Protein AF-A0A9D0BWB9-F1 (afdb_monomer_lite)

Radius of gyration: 21.69 Å; chains: 1; bounding box: 53×18×72 Å

Structure (mmCIF, N/CA/C/O backbone):
data_AF-A0A9D0BWB9-F1
#
_entry.id   AF-A0A9D0BWB9-F1
#
loop_
_atom_site.group_PDB
_atom_site.id
_atom_site.type_symbol
_atom_site.label_atom_id
_atom_site.label_alt_id
_atom_site.label_comp_id
_atom_site.label_asym_id
_atom_site.label_entity_id
_atom_site.label_seq_id
_atom_site.pdbx_PDB_ins_code
_atom_site.Cartn_x
_atom_site.Cartn_y
_atom_site.Cartn_z
_atom_site.occupancy
_atom_site.B_iso_or_equiv
_atom_site.auth_seq_id
_atom_site.auth_comp_id
_atom_site.auth_asym_id
_atom_site.auth_atom_id
_atom_site.pdbx_PDB_model_num
ATOM 1 N N . MET A 1 1 ? -25.766 -0.123 18.129 1.00 58.53 1 MET A N 1
ATOM 2 C CA . MET A 1 1 ? -25.452 1.082 17.321 1.00 58.53 1 MET A CA 1
ATOM 3 C C . MET A 1 1 ? -23.951 1.345 17.201 1.00 58.53 1 MET A C 1
ATOM 5 O O . MET A 1 1 ? -23.541 1.722 16.116 1.00 58.53 1 MET A O 1
ATOM 9 N N . VAL A 1 2 ? -23.143 1.115 18.247 1.00 57.66 2 VAL A N 1
ATOM 10 C CA . VAL A 1 2 ? -21.688 1.398 18.265 1.00 57.66 2 VAL A CA 1
ATOM 11 C C . VAL A 1 2 ? -20.895 0.615 17.202 1.00 57.66 2 VAL A C 1
ATOM 13 O O . VAL A 1 2 ? -20.260 1.244 16.363 1.00 57.66 2 VAL A O 1
ATOM 16 N N . LEU A 1 3 ? -21.067 -0.713 17.117 1.00 61.03 3 LEU A N 1
ATOM 17 C CA . LEU A 1 3 ? -20.441 -1.570 16.086 1.00 61.03 3 LEU A CA 1
ATOM 18 C C . LEU A 1 3 ? -20.653 -1.069 14.646 1.00 61.03 3 LEU A C 1
ATOM 20 O O . LEU A 1 3 ? -19.726 -1.037 13.845 1.00 61.03 3 LEU A O 1
ATOM 24 N N . LYS A 1 4 ? -21.860 -0.580 14.336 1.00 68.88 4 LYS A N 1
ATOM 25 C CA . LYS A 1 4 ? -22.200 -0.074 12.997 1.00 68.88 4 LYS A CA 1
ATOM 26 C C . LYS A 1 4 ? -21.375 1.167 12.624 1.00 68.88 4 LYS A C 1
ATOM 28 O O . LYS A 1 4 ? -20.999 1.338 11.472 1.00 68.88 4 LYS A O 1
ATOM 33 N N . ARG A 1 5 ? -21.059 2.012 13.612 1.00 74.44 5 ARG A N 1
ATOM 34 C CA . ARG A 1 5 ? -20.261 3.235 13.437 1.00 74.44 5 ARG A CA 1
ATOM 35 C C . ARG A 1 5 ? -18.763 2.925 13.328 1.00 74.44 5 ARG A C 1
ATOM 37 O O . ARG A 1 5 ? -18.057 3.583 12.567 1.00 74.44 5 ARG A O 1
ATOM 44 N N . SER A 1 6 ? -18.291 1.917 14.060 1.00 73.25 6 SER A N 1
ATOM 45 C CA . SER A 1 6 ? -16.937 1.361 13.945 1.00 73.25 6 SER A CA 1
ATOM 46 C C . SER A 1 6 ? -16.670 0.807 12.539 1.00 73.25 6 SER A C 1
ATOM 48 O O . SER A 1 6 ? -15.654 1.142 11.922 1.00 73.25 6 SER A O 1
ATOM 50 N N . ASP A 1 7 ? -17.616 0.034 12.001 1.00 78.44 7 ASP A N 1
ATOM 51 C CA . ASP A 1 7 ? -17.540 -0.545 10.656 1.00 78.44 7 ASP A CA 1
ATOM 52 C C . ASP A 1 7 ? -17.508 0.532 9.564 1.00 78.44 7 ASP A C 1
ATOM 54 O O . ASP A 1 7 ? -16.676 0.468 8.658 1.00 78.44 7 ASP A O 1
ATOM 58 N N . GLU A 1 8 ? -18.336 1.576 9.685 1.00 82.62 8 GLU A N 1
ATOM 59 C CA . GLU A 1 8 ? -18.349 2.720 8.761 1.00 82.62 8 GLU A CA 1
ATOM 60 C C . GLU A 1 8 ? -16.991 3.443 8.700 1.00 82.62 8 GLU A C 1
ATOM 62 O O . GLU A 1 8 ? -16.530 3.828 7.621 1.00 82.62 8 GLU A O 1
ATOM 67 N N . ILE A 1 9 ? -16.303 3.606 9.838 1.00 80.81 9 ILE A N 1
ATOM 68 C CA . ILE A 1 9 ? -14.972 4.238 9.888 1.00 80.81 9 ILE A CA 1
ATOM 69 C C . ILE A 1 9 ? -13.944 3.396 9.129 1.00 80.81 9 ILE A C 1
ATOM 71 O O . ILE A 1 9 ? -13.131 3.937 8.370 1.00 80.81 9 ILE A O 1
ATOM 75 N N . ILE A 1 10 ? -13.973 2.077 9.315 1.00 80.19 10 ILE A N 1
ATOM 76 C CA . ILE A 1 10 ? -13.057 1.152 8.642 1.00 80.19 10 ILE A CA 1
ATOM 77 C C . ILE A 1 10 ? -13.374 1.073 7.154 1.00 80.19 10 ILE A C 1
ATOM 79 O O . ILE A 1 10 ? -12.458 1.112 6.333 1.00 80.19 10 ILE A O 1
ATOM 83 N N . GLU A 1 11 ? -14.648 1.021 6.779 1.00 81.56 11 GLU A N 1
ATOM 84 C CA . GLU A 1 11 ? -15.064 0.999 5.383 1.00 81.56 11 GLU A CA 1
ATOM 85 C C . GLU A 1 11 ? -14.627 2.273 4.656 1.00 81.56 11 GLU A C 1
ATOM 87 O O . GLU A 1 11 ? -14.009 2.198 3.589 1.00 81.56 11 GLU A O 1
ATOM 92 N N . GLN A 1 12 ? -14.843 3.442 5.261 1.00 83.69 12 GLN A N 1
ATOM 93 C CA . GLN A 1 12 ? -14.400 4.715 4.701 1.00 83.69 12 GLN A CA 1
ATOM 94 C C . GLN A 1 12 ? -12.870 4.784 4.599 1.00 83.69 12 GLN A C 1
ATOM 96 O O . GLN A 1 12 ? -12.324 5.262 3.600 1.00 83.69 12 GLN A O 1
ATOM 101 N N . PHE A 1 13 ? -12.152 4.271 5.600 1.00 80.38 13 PHE A N 1
ATOM 102 C CA . PHE A 1 13 ? -10.698 4.149 5.565 1.00 80.38 13 PHE A CA 1
ATOM 103 C C . PHE A 1 13 ? -10.233 3.262 4.401 1.00 80.38 13 PHE A C 1
ATOM 105 O O . PHE A 1 13 ? -9.405 3.694 3.599 1.00 80.38 13 PHE A O 1
ATOM 112 N N . LEU A 1 14 ? -10.808 2.070 4.241 1.00 78.75 14 LEU A N 1
ATOM 113 C CA . LEU A 1 14 ? -10.489 1.141 3.155 1.00 78.75 14 LEU A CA 1
ATOM 114 C C . LEU A 1 14 ? -10.829 1.720 1.777 1.00 78.75 14 LEU A C 1
ATOM 116 O O . LEU A 1 14 ? -10.045 1.558 0.840 1.00 78.75 14 LEU A O 1
ATOM 120 N N . LYS A 1 15 ? -11.954 2.430 1.647 1.00 81.38 15 LYS A N 1
ATOM 121 C CA . LYS A 1 15 ? -12.359 3.107 0.408 1.00 81.38 15 LYS A CA 1
ATOM 122 C C . LYS A 1 15 ? -11.363 4.193 0.011 1.00 81.38 15 LYS A C 1
ATOM 124 O O . LYS A 1 15 ? -10.953 4.245 -1.146 1.00 81.38 15 LYS A O 1
ATOM 129 N N . ASN A 1 16 ? -10.912 5.002 0.968 1.00 80.31 16 ASN A N 1
ATOM 130 C CA . ASN A 1 16 ? -9.896 6.027 0.728 1.00 80.31 16 ASN A CA 1
ATOM 131 C C . ASN A 1 16 ? -8.563 5.417 0.283 1.00 80.31 16 ASN A C 1
ATOM 133 O O . ASN A 1 16 ? -7.933 5.924 -0.642 1.00 80.31 16 ASN A O 1
ATOM 137 N N . ILE A 1 17 ? -8.147 4.312 0.911 1.00 74.50 17 ILE A N 1
ATOM 138 C CA . ILE A 1 17 ? -6.935 3.589 0.507 1.00 74.50 17 ILE A CA 1
ATOM 139 C C . ILE A 1 17 ? -7.090 3.044 -0.911 1.00 74.50 17 ILE A C 1
ATOM 141 O O . ILE A 1 17 ? -6.183 3.189 -1.728 1.00 74.50 17 ILE A O 1
ATOM 145 N N . ARG A 1 18 ? -8.246 2.446 -1.214 1.00 76.00 18 ARG A N 1
ATOM 146 C CA . ARG A 1 18 ? -8.543 1.896 -2.535 1.00 76.00 18 ARG A CA 1
ATOM 147 C C . ARG A 1 18 ? -8.443 2.961 -3.619 1.00 76.00 18 ARG A C 1
ATOM 149 O O . ARG A 1 18 ? -7.732 2.773 -4.600 1.00 76.00 18 ARG A O 1
ATOM 156 N N . LEU A 1 19 ? -9.126 4.083 -3.417 1.00 78.12 19 LEU A N 1
ATOM 157 C CA . LEU A 1 19 ? -9.181 5.170 -4.388 1.00 78.12 19 LEU A CA 1
ATOM 158 C C . LEU A 1 19 ? -7.795 5.783 -4.616 1.00 78.12 19 LEU A C 1
ATOM 160 O O . LEU A 1 19 ? -7.385 5.969 -5.757 1.00 78.12 19 LEU A O 1
ATOM 164 N N . PHE A 1 20 ? -7.033 6.008 -3.543 1.00 75.50 20 PHE A N 1
ATOM 165 C CA . PHE A 1 20 ? -5.652 6.479 -3.640 1.00 75.50 20 PHE A CA 1
ATOM 166 C C . PHE A 1 20 ? -4.783 5.546 -4.498 1.00 75.50 20 PHE A C 1
ATOM 168 O O . PHE A 1 20 ? -4.069 6.002 -5.391 1.00 75.50 20 PHE A O 1
ATOM 175 N N . TRP A 1 21 ? -4.888 4.233 -4.283 1.00 69.31 21 TRP A N 1
ATOM 176 C CA . TRP A 1 21 ? -4.148 3.252 -5.075 1.00 69.31 21 TRP A CA 1
ATOM 177 C C . TRP A 1 21 ? -4.606 3.158 -6.522 1.00 69.31 21 TRP A C 1
ATOM 179 O O . TRP A 1 21 ? -3.764 2.997 -7.399 1.00 69.31 21 TRP A O 1
ATOM 189 N N . GLN A 1 22 ? -5.906 3.272 -6.787 1.00 70.12 22 GLN A N 1
ATOM 190 C CA . GLN A 1 22 ? -6.430 3.314 -8.152 1.00 70.12 22 GLN A CA 1
ATOM 191 C C . GLN A 1 22 ? -5.852 4.502 -8.925 1.00 70.12 22 GLN A C 1
ATOM 193 O O . GLN A 1 22 ? -5.431 4.326 -10.063 1.00 70.12 22 GLN A O 1
ATOM 198 N N . VAL A 1 23 ? -5.749 5.677 -8.295 1.00 76.00 23 VAL A N 1
ATOM 199 C CA . VAL A 1 23 ? -5.135 6.864 -8.911 1.00 76.00 23 VAL A CA 1
ATOM 200 C C . VAL A 1 23 ? -3.656 6.627 -9.218 1.00 76.00 23 VAL A C 1
ATOM 202 O O . VAL A 1 23 ? -3.233 6.832 -10.354 1.00 76.00 23 VAL A O 1
ATOM 205 N N . ILE A 1 24 ? -2.871 6.140 -8.248 1.00 69.62 24 ILE A N 1
ATOM 206 C CA . ILE A 1 24 ? -1.444 5.835 -8.466 1.00 69.62 24 ILE A CA 1
ATOM 207 C C . ILE A 1 24 ? -1.270 4.801 -9.578 1.00 69.62 24 ILE A C 1
ATOM 209 O O . ILE A 1 24 ? -0.405 4.960 -10.440 1.00 69.62 24 ILE A O 1
ATOM 213 N N . PHE A 1 25 ? -2.087 3.749 -9.572 1.00 67.75 25 PHE A N 1
ATOM 214 C CA . PHE A 1 25 ? -2.041 2.693 -10.572 1.00 67.75 25 PHE A CA 1
ATOM 215 C C . PHE A 1 25 ? -2.341 3.234 -11.969 1.00 67.75 25 PHE A C 1
ATOM 217 O O . PHE A 1 25 ? -1.545 3.027 -12.880 1.00 67.75 25 PHE A O 1
ATOM 224 N N . LEU A 1 26 ? -3.443 3.969 -12.130 1.00 72.56 26 LEU A N 1
ATOM 225 C CA . LEU A 1 26 ? -3.838 4.548 -13.413 1.00 72.56 26 LEU A CA 1
ATOM 226 C C . LEU A 1 26 ? -2.772 5.501 -13.953 1.00 72.56 26 LEU A C 1
ATOM 228 O O . LEU A 1 26 ? -2.435 5.419 -15.133 1.00 72.56 26 LEU A O 1
ATOM 232 N N . LEU A 1 27 ? -2.190 6.349 -13.100 1.00 75.44 27 LEU A N 1
ATOM 233 C CA . LEU A 1 27 ? -1.078 7.221 -13.484 1.00 75.44 27 LEU A CA 1
ATOM 234 C C . LEU A 1 27 ? 0.138 6.408 -13.941 1.00 75.44 27 LEU A C 1
ATOM 236 O O . LEU A 1 27 ? 0.699 6.684 -14.997 1.00 75.44 27 LEU A O 1
ATOM 240 N N . SER A 1 28 ? 0.510 5.373 -13.189 1.00 66.31 28 SER A N 1
ATOM 241 C CA . SER A 1 28 ? 1.680 4.539 -13.495 1.00 66.31 28 SER A CA 1
ATOM 242 C C . SER A 1 28 ? 1.506 3.758 -14.800 1.00 66.31 28 SER A C 1
ATOM 244 O O . SER A 1 28 ? 2.418 3.720 -15.622 1.00 66.31 28 SER A O 1
ATOM 246 N N . VAL A 1 29 ? 0.322 3.179 -15.022 1.00 65.44 29 VAL A N 1
ATOM 247 C CA . VAL A 1 29 ? -0.036 2.490 -16.271 1.00 65.44 29 VAL A CA 1
ATOM 248 C C . VAL A 1 29 ? -0.082 3.468 -17.440 1.00 65.44 29 VAL A C 1
ATOM 250 O O . VAL A 1 29 ? 0.384 3.128 -18.521 1.00 65.44 29 VAL A O 1
ATOM 253 N N . SER A 1 30 ? -0.583 4.689 -17.239 1.00 72.25 30 SER A N 1
ATOM 254 C CA . SER A 1 30 ? -0.608 5.709 -18.294 1.00 72.25 30 SER A CA 1
ATOM 255 C C . SER A 1 30 ? 0.804 6.138 -18.689 1.00 72.25 30 SER A C 1
ATOM 257 O O . SER A 1 30 ? 1.116 6.178 -19.876 1.00 72.25 30 SER A O 1
ATOM 259 N N . ILE A 1 31 ? 1.687 6.381 -17.712 1.00 71.00 31 ILE A N 1
ATOM 260 C CA . ILE A 1 31 ? 3.106 6.677 -17.966 1.00 71.00 31 ILE A CA 1
ATOM 261 C C . ILE A 1 31 ? 3.763 5.509 -18.705 1.00 71.00 31 ILE A C 1
ATOM 263 O O . ILE A 1 31 ? 4.490 5.732 -19.667 1.00 71.00 31 ILE A O 1
ATOM 267 N N . TYR A 1 32 ? 3.460 4.268 -18.321 1.00 65.44 32 TYR A N 1
ATOM 268 C CA . TYR A 1 32 ? 3.955 3.090 -19.029 1.00 65.44 32 TYR A CA 1
ATOM 269 C C . TYR A 1 32 ? 3.435 2.998 -20.466 1.00 65.44 32 TYR A C 1
ATOM 271 O O . TYR A 1 32 ? 4.201 2.717 -21.383 1.00 65.44 32 TYR A O 1
ATOM 279 N N . GLY A 1 33 ? 2.149 3.275 -20.682 1.00 66.50 33 GLY A N 1
ATOM 280 C CA . GLY A 1 33 ? 1.552 3.341 -22.012 1.00 66.50 33 GLY A CA 1
ATOM 281 C C . GLY A 1 33 ? 2.246 4.382 -22.890 1.00 66.50 33 GLY A C 1
ATOM 282 O O . GLY A 1 33 ? 2.594 4.083 -24.028 1.00 66.50 33 GLY A O 1
ATOM 283 N N . LEU A 1 34 ? 2.538 5.567 -22.346 1.00 76.56 34 LEU A N 1
ATOM 284 C CA . LEU A 1 34 ? 3.304 6.611 -23.037 1.00 76.56 34 LEU A CA 1
ATOM 285 C C . LEU A 1 34 ? 4.739 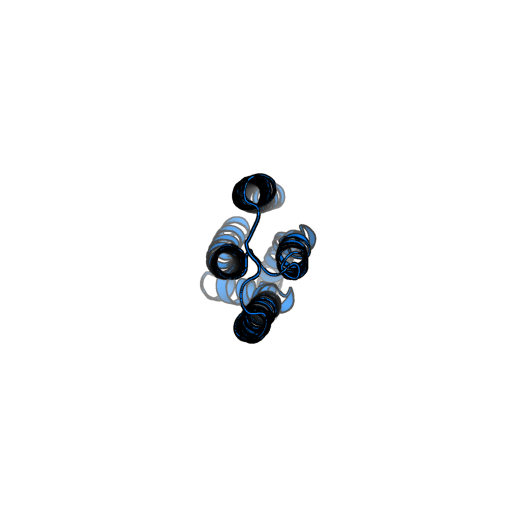6.164 -23.344 1.00 76.56 34 LEU A C 1
ATOM 287 O O . LEU A 1 34 ? 5.213 6.333 -24.465 1.00 76.56 34 LEU A O 1
ATOM 291 N N . SER A 1 35 ? 5.409 5.547 -22.373 1.00 64.88 35 SER A N 1
ATOM 292 C CA . SER A 1 35 ? 6.732 4.939 -22.522 1.00 64.88 35 SER A CA 1
ATOM 293 C C . SER A 1 35 ? 6.766 3.883 -23.635 1.00 64.88 35 SER A C 1
ATOM 295 O O . SER A 1 35 ? 7.715 3.845 -24.419 1.00 64.88 35 SER A O 1
ATOM 297 N N . PHE A 1 36 ? 5.732 3.048 -23.733 1.00 63.81 36 PHE A N 1
ATOM 298 C CA . PHE A 1 36 ? 5.593 2.023 -24.766 1.00 63.81 36 PHE A CA 1
ATOM 299 C C . PHE A 1 36 ? 5.287 2.624 -26.144 1.00 63.81 36 PHE A C 1
ATOM 301 O O . PHE A 1 36 ? 5.883 2.220 -27.138 1.00 63.81 36 PHE A O 1
ATOM 308 N N . LEU A 1 37 ? 4.422 3.639 -26.220 1.00 74.06 37 LEU A N 1
ATOM 309 C CA . LEU A 1 37 ? 4.186 4.381 -27.463 1.00 74.06 37 LEU A CA 1
ATOM 310 C C . LEU A 1 37 ? 5.469 5.053 -27.966 1.00 74.06 37 LEU A C 1
ATOM 312 O O . LEU A 1 37 ? 5.762 5.012 -29.158 1.00 74.06 37 LEU A O 1
ATOM 316 N N . HIS A 1 38 ? 6.270 5.618 -27.060 1.00 70.12 38 HIS A N 1
ATOM 317 C CA . HIS A 1 38 ? 7.586 6.156 -27.395 1.00 70.12 38 HIS A CA 1
ATOM 318 C C . HIS A 1 38 ? 8.516 5.075 -27.973 1.00 70.12 38 HIS A C 1
ATOM 320 O O . HIS A 1 38 ? 9.168 5.321 -28.985 1.00 70.12 38 HIS A O 1
ATOM 326 N N . TYR A 1 39 ? 8.515 3.864 -27.401 1.00 63.66 39 TYR A N 1
ATOM 327 C CA . TYR A 1 39 ? 9.234 2.701 -27.943 1.00 63.66 39 TYR A CA 1
ATOM 328 C C . TYR A 1 39 ? 8.828 2.339 -29.365 1.00 63.66 39 TYR A C 1
ATOM 330 O O . TYR A 1 39 ? 9.690 2.136 -30.214 1.00 63.66 39 TYR A O 1
ATOM 338 N N . LEU A 1 40 ? 7.531 2.298 -29.655 1.00 68.50 40 LEU A N 1
ATOM 339 C CA . LEU A 1 40 ? 7.063 1.978 -31.003 1.00 68.50 40 LEU A CA 1
ATOM 340 C C . LEU A 1 40 ? 7.474 3.040 -32.035 1.00 68.50 40 LEU A C 1
ATOM 342 O O . LEU A 1 40 ? 7.735 2.703 -33.190 1.00 68.50 40 LEU A O 1
ATOM 346 N N . ASN A 1 41 ? 7.561 4.304 -31.616 1.00 75.88 41 ASN A N 1
ATOM 347 C CA . ASN A 1 41 ? 7.904 5.425 -32.490 1.00 75.88 41 ASN A CA 1
ATOM 348 C C . ASN A 1 41 ? 9.418 5.611 -32.689 1.00 75.88 41 ASN A C 1
ATOM 350 O O . ASN A 1 41 ? 9.829 6.197 -33.690 1.00 75.88 41 ASN A O 1
ATOM 354 N N . TYR A 1 42 ? 10.253 5.126 -31.767 1.00 65.38 42 TYR A N 1
ATOM 355 C CA . TYR A 1 42 ? 11.702 5.319 -31.802 1.00 65.38 42 TYR A CA 1
ATOM 356 C C . TYR A 1 42 ? 12.417 4.002 -32.122 1.00 65.38 42 TYR A C 1
ATOM 358 O O . TYR A 1 42 ? 12.353 3.051 -31.351 1.00 65.38 42 TYR A O 1
ATOM 366 N N . ARG A 1 43 ? 13.137 3.925 -33.250 1.00 58.91 43 ARG A N 1
ATOM 367 C CA . ARG A 1 43 ? 13.968 2.753 -33.587 1.00 58.91 43 ARG A CA 1
ATOM 368 C C . ARG A 1 43 ? 15.367 2.929 -32.990 1.00 58.91 43 ARG A C 1
ATOM 370 O O . ARG A 1 43 ? 16.129 3.738 -33.520 1.00 58.91 43 ARG A O 1
ATOM 377 N N . PRO A 1 44 ? 15.742 2.211 -31.917 1.00 57.16 44 PRO A N 1
ATOM 378 C CA . PRO A 1 44 ? 17.059 2.393 -31.327 1.00 57.16 44 PRO A CA 1
ATOM 379 C C . PRO A 1 44 ? 18.155 1.852 -32.254 1.00 57.16 44 PRO A C 1
ATOM 381 O O . PRO A 1 44 ? 18.087 0.713 -32.720 1.00 57.16 44 PRO A O 1
ATOM 384 N N . ALA A 1 45 ? 19.186 2.665 -32.492 1.00 56.62 45 ALA A N 1
ATOM 385 C CA . ALA A 1 45 ? 20.460 2.191 -33.022 1.00 56.62 45 ALA A CA 1
ATOM 386 C C . ALA A 1 45 ? 21.105 1.241 -31.996 1.00 56.62 45 ALA A C 1
ATOM 388 O O . ALA A 1 45 ? 20.983 1.455 -30.788 1.00 56.62 45 ALA A O 1
ATOM 389 N N . ALA A 1 46 ? 21.753 0.171 -32.459 1.00 55.31 46 ALA A N 1
ATOM 390 C CA . ALA A 1 46 ? 22.342 -0.845 -31.589 1.00 55.31 46 ALA A CA 1
ATOM 391 C C . ALA A 1 46 ? 23.480 -0.244 -30.741 1.00 55.31 46 ALA A C 1
ATOM 393 O O . ALA A 1 46 ? 24.577 -0.005 -31.242 1.00 55.31 46 ALA A O 1
ATOM 394 N N . VAL A 1 47 ? 23.215 0.011 -29.457 1.00 56.84 47 VAL A N 1
ATOM 395 C CA . VAL A 1 47 ? 24.198 0.530 -28.492 1.00 56.84 47 VAL A CA 1
ATOM 396 C C . VAL A 1 47 ? 24.584 -0.561 -27.483 1.00 56.84 47 VAL A C 1
ATOM 398 O O . VAL A 1 47 ? 23.817 -1.474 -27.184 1.00 56.84 47 VAL A O 1
ATOM 401 N N . TRP A 1 48 ? 25.825 -0.457 -27.007 1.00 53.31 48 TRP A N 1
ATOM 402 C CA . TRP A 1 48 ? 26.642 -1.421 -26.268 1.00 53.31 48 TRP A CA 1
ATOM 403 C C . TRP A 1 48 ? 25.951 -2.172 -25.109 1.00 53.31 48 TRP A C 1
ATOM 405 O O . TRP A 1 48 ? 25.619 -1.605 -24.073 1.00 53.31 48 TRP A O 1
ATOM 415 N N . LEU A 1 49 ? 25.861 -3.499 -25.255 1.00 59.16 49 LEU A N 1
ATOM 416 C CA . LEU A 1 49 ? 25.144 -4.461 -24.397 1.00 59.16 49 LEU A CA 1
ATOM 417 C C . LEU A 1 49 ? 25.677 -4.655 -22.960 1.00 59.16 49 LEU A C 1
ATOM 419 O O . LEU A 1 49 ? 24.972 -5.238 -22.137 1.00 59.16 49 LEU A O 1
ATOM 423 N N . PHE A 1 50 ? 26.908 -4.242 -22.641 1.00 56.91 50 PHE A N 1
ATOM 424 C CA . PHE A 1 50 ? 27.546 -4.618 -21.369 1.00 56.91 50 PHE A CA 1
ATOM 425 C C . PHE A 1 50 ? 27.154 -3.709 -20.192 1.00 56.91 50 PHE A C 1
ATOM 427 O O . PHE A 1 50 ? 26.748 -4.212 -19.146 1.00 56.91 50 PHE A O 1
ATOM 434 N N . TYR A 1 51 ? 27.193 -2.382 -20.367 1.00 60.38 51 TYR A N 1
ATOM 435 C CA . TYR A 1 51 ? 26.818 -1.423 -19.314 1.00 60.38 51 TYR A CA 1
ATOM 436 C C . TYR A 1 51 ? 25.354 -1.573 -18.880 1.00 60.38 51 TYR A C 1
ATOM 438 O O . TYR A 1 51 ? 25.042 -1.476 -17.693 1.00 60.38 51 TYR A O 1
ATOM 446 N N . PHE A 1 52 ? 24.466 -1.899 -19.822 1.00 64.75 52 PHE A N 1
ATOM 447 C CA . PHE A 1 52 ? 23.047 -2.096 -19.540 1.00 64.75 52 PHE A CA 1
ATOM 448 C C . PHE A 1 52 ? 22.767 -3.323 -18.663 1.00 64.75 52 PHE A C 1
ATOM 450 O O . PHE A 1 52 ? 21.897 -3.249 -17.805 1.00 64.75 52 PHE A O 1
ATOM 457 N N . LYS A 1 53 ? 23.551 -4.408 -18.766 1.00 63.59 53 LYS A N 1
ATOM 458 C CA . LYS A 1 53 ? 23.382 -5.586 -17.891 1.00 63.59 53 LYS A CA 1
ATOM 459 C C . LYS A 1 53 ? 23.671 -5.283 -16.418 1.00 63.59 53 LYS A C 1
ATOM 461 O O . LYS A 1 53 ? 22.965 -5.779 -15.543 1.00 63.59 53 LYS A O 1
ATOM 466 N N . THR A 1 54 ? 24.695 -4.481 -16.131 1.00 67.19 54 THR A N 1
ATOM 467 C CA . THR A 1 54 ? 25.040 -4.100 -14.750 1.00 67.19 54 THR A CA 1
ATOM 468 C C . THR A 1 54 ? 23.985 -3.170 -14.152 1.00 67.19 54 THR A C 1
ATOM 470 O O . THR A 1 54 ? 23.627 -3.312 -12.980 1.00 67.19 54 THR A O 1
ATOM 473 N N . ILE A 1 55 ? 23.450 -2.252 -14.964 1.00 67.44 55 ILE A N 1
ATOM 474 C CA . ILE A 1 55 ? 22.346 -1.365 -14.577 1.00 67.44 55 ILE A CA 1
ATOM 475 C C . ILE A 1 55 ? 21.076 -2.189 -14.321 1.00 67.44 55 ILE A C 1
ATOM 477 O O . ILE A 1 55 ? 20.442 -2.006 -13.282 1.00 67.44 55 ILE A O 1
ATOM 481 N N . ASP A 1 56 ? 20.767 -3.162 -15.183 1.00 65.44 56 ASP A N 1
ATOM 482 C CA . ASP A 1 56 ? 19.629 -4.073 -15.021 1.00 65.44 56 ASP A CA 1
ATOM 483 C C . ASP A 1 56 ? 19.728 -4.871 -13.715 1.00 65.44 56 ASP A C 1
ATOM 485 O O . ASP A 1 56 ? 18.785 -4.881 -12.924 1.00 65.44 56 ASP A O 1
ATOM 489 N N . LEU A 1 57 ? 20.876 -5.495 -13.436 1.00 68.81 57 LEU A N 1
ATOM 490 C CA . LEU A 1 57 ? 21.073 -6.284 -12.215 1.00 68.81 57 LEU A CA 1
ATOM 491 C C . LEU A 1 57 ? 21.001 -5.417 -10.948 1.00 68.81 57 LEU A C 1
ATOM 493 O O . LEU A 1 57 ? 20.408 -5.825 -9.950 1.00 68.81 57 LEU A O 1
ATOM 497 N N . SER A 1 58 ? 21.566 -4.209 -10.993 1.00 71.19 58 SER A N 1
ATOM 498 C CA . SER A 1 58 ? 21.517 -3.268 -9.867 1.00 71.19 58 SER A CA 1
ATOM 499 C C . SER A 1 58 ? 20.094 -2.767 -9.623 1.00 71.19 58 SER A C 1
ATOM 501 O O . SER A 1 58 ? 19.646 -2.711 -8.478 1.00 71.19 58 SER A O 1
ATOM 503 N N . SER A 1 59 ? 19.350 -2.465 -10.693 1.00 68.31 59 SER A N 1
ATOM 504 C CA . SER A 1 59 ? 17.940 -2.074 -10.611 1.00 68.31 59 SER A CA 1
ATOM 505 C C . SER A 1 59 ? 17.077 -3.190 -10.022 1.00 68.31 59 SER A C 1
ATOM 507 O O . SER A 1 59 ? 16.234 -2.928 -9.164 1.00 68.31 59 SER A O 1
ATOM 509 N N . PHE A 1 60 ? 17.350 -4.444 -10.394 1.00 67.19 60 PHE A N 1
ATOM 510 C CA . PHE A 1 60 ? 16.680 -5.605 -9.829 1.00 67.19 60 PHE A CA 1
ATOM 511 C C . PHE A 1 60 ? 16.990 -5.784 -8.354 1.00 67.19 60 PHE A C 1
ATOM 513 O O . PHE A 1 60 ? 16.070 -5.969 -7.563 1.00 67.19 60 PHE A O 1
ATOM 520 N N . ALA A 1 61 ? 18.265 -5.710 -7.968 1.00 73.94 61 ALA A N 1
ATOM 521 C CA . ALA A 1 61 ? 18.672 -5.834 -6.576 1.00 73.94 61 ALA A CA 1
ATOM 522 C C . ALA A 1 61 ? 18.015 -4.748 -5.709 1.00 73.94 61 ALA A C 1
ATOM 524 O O . ALA A 1 61 ? 17.508 -5.050 -4.629 1.00 73.94 61 ALA A O 1
ATOM 525 N N . LEU A 1 62 ? 17.941 -3.508 -6.207 1.00 73.88 62 LEU A N 1
ATOM 526 C CA . LEU A 1 62 ? 17.243 -2.403 -5.545 1.00 73.88 62 LEU A CA 1
ATOM 527 C C . LEU A 1 62 ? 15.732 -2.646 -5.447 1.00 73.88 62 LEU A C 1
ATOM 529 O O . LEU A 1 62 ? 15.155 -2.484 -4.371 1.00 73.88 62 LEU A O 1
ATOM 533 N N . ALA A 1 63 ? 15.089 -3.067 -6.538 1.00 69.75 63 ALA A N 1
ATOM 534 C CA . ALA A 1 63 ? 13.663 -3.383 -6.552 1.00 69.75 63 ALA A 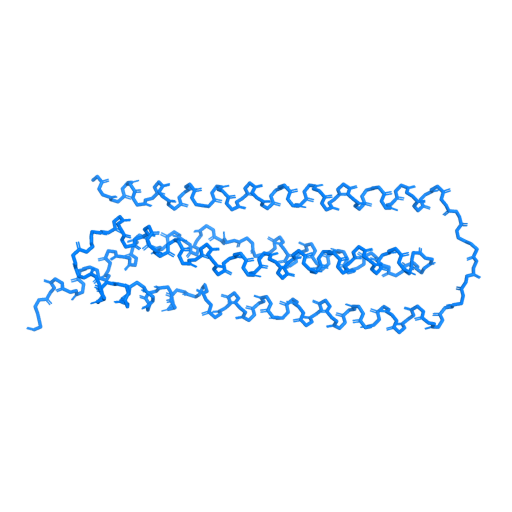CA 1
ATOM 535 C C . ALA A 1 63 ? 13.333 -4.547 -5.606 1.00 69.75 63 ALA A C 1
ATOM 537 O O . ALA A 1 63 ? 12.353 -4.485 -4.865 1.00 69.75 63 ALA A O 1
ATOM 538 N N . LEU A 1 64 ? 14.178 -5.579 -5.578 1.00 72.75 64 LEU A N 1
ATOM 539 C CA . LEU A 1 64 ? 14.056 -6.730 -4.693 1.00 72.75 64 LEU A CA 1
ATOM 540 C C . LEU A 1 64 ? 14.248 -6.325 -3.229 1.00 72.75 64 LEU A C 1
ATOM 542 O O . LEU A 1 64 ? 13.429 -6.691 -2.389 1.00 72.75 64 LEU A O 1
ATOM 546 N N . ALA A 1 65 ? 15.270 -5.526 -2.916 1.00 76.25 65 ALA A N 1
ATOM 547 C CA . ALA A 1 65 ? 15.497 -5.006 -1.570 1.00 76.25 65 ALA A CA 1
ATOM 548 C C . ALA A 1 65 ? 14.310 -4.162 -1.082 1.00 76.25 65 ALA A C 1
ATOM 550 O O . ALA A 1 65 ? 13.847 -4.346 0.044 1.00 76.25 65 ALA A O 1
ATOM 551 N N . LEU A 1 66 ? 13.761 -3.293 -1.938 1.00 74.31 66 LEU A N 1
ATOM 552 C CA . LEU A 1 66 ? 12.562 -2.507 -1.637 1.00 74.31 66 LEU A CA 1
ATOM 553 C C . LEU A 1 66 ? 11.323 -3.388 -1.455 1.00 74.31 66 LEU A C 1
ATOM 555 O O . LEU A 1 66 ? 10.566 -3.181 -0.509 1.00 74.31 66 LEU A O 1
ATOM 559 N N . ALA A 1 67 ? 11.122 -4.395 -2.304 1.00 70.50 67 ALA A N 1
ATOM 560 C CA . ALA A 1 67 ? 10.012 -5.336 -2.177 1.00 70.50 67 ALA A CA 1
ATOM 561 C C . ALA A 1 67 ? 10.096 -6.142 -0.869 1.00 70.50 67 ALA A C 1
ATOM 563 O O . ALA A 1 67 ? 9.099 -6.272 -0.153 1.00 70.50 67 ALA A O 1
ATOM 564 N N . ILE A 1 68 ? 11.291 -6.620 -0.509 1.00 77.94 68 ILE A N 1
ATOM 565 C CA . ILE A 1 68 ? 11.554 -7.293 0.768 1.00 77.94 68 ILE A CA 1
ATOM 566 C C . ILE A 1 68 ? 11.307 -6.328 1.932 1.00 77.94 68 ILE A C 1
ATOM 568 O O . ILE A 1 68 ? 10.617 -6.693 2.882 1.00 77.94 68 ILE A O 1
ATOM 572 N N . ALA A 1 69 ? 11.789 -5.086 1.859 1.00 80.25 69 ALA A N 1
ATOM 573 C CA . ALA A 1 69 ? 11.556 -4.077 2.891 1.00 80.25 69 ALA A CA 1
ATOM 574 C C . ALA A 1 69 ? 10.057 -3.792 3.081 1.00 80.25 69 ALA A C 1
ATOM 576 O O . ALA A 1 69 ? 9.576 -3.759 4.216 1.00 80.25 69 ALA A O 1
ATOM 577 N N . ILE A 1 70 ? 9.294 -3.671 1.990 1.00 75.38 70 ILE A N 1
ATOM 578 C CA . ILE A 1 70 ? 7.834 -3.519 2.015 1.00 75.38 70 ILE A CA 1
ATOM 579 C C . ILE A 1 70 ? 7.176 -4.732 2.680 1.00 75.38 70 ILE A C 1
ATOM 581 O O . ILE A 1 70 ? 6.303 -4.556 3.532 1.00 75.38 70 ILE A O 1
ATOM 585 N N . LEU A 1 71 ? 7.588 -5.955 2.334 1.00 74.94 71 LEU A N 1
ATOM 586 C CA . LEU A 1 71 ? 7.065 -7.186 2.934 1.00 74.94 71 LEU A CA 1
ATOM 587 C C . LEU A 1 71 ? 7.360 -7.266 4.433 1.00 74.94 71 LEU A C 1
ATOM 589 O O . LEU A 1 71 ? 6.452 -7.528 5.225 1.00 74.94 71 LEU A O 1
ATOM 593 N N . LEU A 1 72 ? 8.601 -7.000 4.841 1.00 81.44 72 LEU A N 1
ATOM 594 C CA . LEU A 1 72 ? 9.011 -6.997 6.245 1.00 81.44 72 LEU A CA 1
ATOM 595 C C . LEU A 1 72 ? 8.264 -5.921 7.036 1.00 81.44 72 LEU A C 1
ATOM 597 O O . LEU A 1 72 ? 7.772 -6.192 8.134 1.00 81.44 72 LEU A O 1
ATOM 601 N N . TYR A 1 73 ? 8.106 -4.725 6.467 1.00 81.62 73 TYR A N 1
ATOM 602 C CA . TYR A 1 73 ? 7.328 -3.650 7.074 1.00 81.62 73 TYR A CA 1
ATOM 603 C C . TYR A 1 73 ? 5.859 -4.055 7.229 1.00 81.62 73 TYR A C 1
ATOM 605 O O . TYR A 1 73 ? 5.287 -3.908 8.312 1.00 81.62 73 TYR A O 1
ATOM 613 N N . LYS A 1 74 ? 5.248 -4.627 6.182 1.00 75.75 74 LYS A N 1
ATOM 614 C CA . LYS A 1 74 ? 3.863 -5.111 6.229 1.00 75.75 74 LYS A CA 1
ATOM 615 C C . LYS A 1 74 ? 3.685 -6.165 7.320 1.00 75.75 74 LYS A C 1
ATOM 617 O O . LYS A 1 74 ? 2.835 -6.001 8.192 1.00 75.75 74 LYS A O 1
ATOM 622 N N . ARG A 1 75 ? 4.543 -7.186 7.345 1.00 78.56 75 ARG A N 1
ATOM 623 C CA . ARG A 1 75 ? 4.508 -8.261 8.349 1.00 78.56 75 ARG A CA 1
ATOM 624 C C . ARG A 1 75 ? 4.683 -7.735 9.777 1.00 78.56 75 ARG A C 1
ATOM 626 O O . ARG A 1 75 ? 4.029 -8.223 10.696 1.00 78.56 75 ARG A O 1
ATOM 633 N N . LYS A 1 76 ? 5.539 -6.727 9.969 1.00 82.94 76 LYS A N 1
ATOM 634 C CA . LYS A 1 76 ? 5.822 -6.136 11.284 1.00 82.94 76 LYS A CA 1
ATOM 635 C C . LYS A 1 76 ? 4.650 -5.329 11.844 1.00 82.94 76 LYS A C 1
ATOM 637 O O . LYS A 1 76 ? 4.397 -5.417 13.044 1.00 82.94 76 LYS A O 1
ATOM 642 N N . TYR A 1 77 ? 3.967 -4.538 11.015 1.00 80.81 77 TYR A N 1
ATOM 643 C CA . TYR A 1 77 ? 2.976 -3.558 11.485 1.00 80.81 77 TYR A CA 1
ATOM 644 C C . TYR A 1 77 ? 1.517 -3.952 11.250 1.00 80.81 77 TYR A C 1
ATOM 646 O O . TYR A 1 77 ? 0.651 -3.465 11.967 1.00 80.81 77 TYR A O 1
ATOM 654 N N . PHE A 1 78 ? 1.244 -4.845 10.302 1.00 79.12 78 PHE A N 1
ATOM 655 C CA . PHE A 1 78 ? -0.110 -5.265 9.935 1.00 79.12 78 PHE A CA 1
ATOM 656 C C . PHE A 1 78 ? -0.346 -6.739 10.267 1.00 79.12 78 PHE A C 1
ATOM 658 O O . PHE A 1 78 ? -1.069 -7.421 9.563 1.00 79.12 78 PHE A O 1
ATOM 665 N N . SER A 1 79 ? 0.286 -7.274 11.311 1.00 82.81 79 SER A N 1
ATOM 666 C CA . SER A 1 79 ? -0.112 -8.580 11.846 1.00 82.81 79 SER A CA 1
ATOM 667 C C . SER A 1 79 ? -1.209 -8.397 12.890 1.00 82.81 79 SER A C 1
ATOM 669 O O . SER A 1 79 ? -1.144 -7.458 13.683 1.00 82.81 79 SER A O 1
ATOM 671 N N . LEU A 1 80 ? -2.166 -9.327 12.946 1.00 82.75 80 LEU A N 1
ATOM 672 C CA . LEU A 1 80 ? -3.221 -9.367 13.970 1.00 82.75 80 LEU A CA 1
ATOM 673 C C . LEU A 1 80 ? -2.662 -9.182 15.386 1.00 82.75 80 LEU A C 1
ATOM 675 O O . LEU A 1 80 ? -3.126 -8.335 16.143 1.00 82.75 80 LEU A O 1
ATOM 679 N N . ARG A 1 81 ? -1.573 -9.893 15.706 1.00 84.56 81 ARG A N 1
ATOM 680 C CA . ARG A 1 81 ? -0.881 -9.774 16.997 1.00 84.56 81 ARG A CA 1
ATOM 681 C C . ARG A 1 81 ? -0.402 -8.348 17.279 1.00 84.56 81 ARG A C 1
ATOM 683 O O . ARG A 1 81 ? -0.521 -7.878 18.408 1.00 84.56 81 ARG A O 1
ATOM 690 N N . LYS A 1 82 ? 0.152 -7.654 16.278 1.00 87.00 82 LYS A N 1
ATOM 691 C CA . LYS A 1 82 ? 0.610 -6.270 16.447 1.00 87.00 82 LYS A CA 1
ATOM 692 C C . LYS A 1 82 ? -0.566 -5.306 16.570 1.00 87.00 82 LYS A C 1
ATOM 694 O O . LYS A 1 82 ? -0.484 -4.403 17.394 1.00 87.00 82 LYS A O 1
ATOM 699 N N . LEU A 1 83 ? -1.637 -5.519 15.806 1.00 87.06 83 LEU A N 1
ATOM 700 C CA . LEU A 1 83 ? -2.867 -4.731 15.887 1.00 87.06 83 LEU A CA 1
ATOM 701 C C . LEU A 1 83 ? -3.5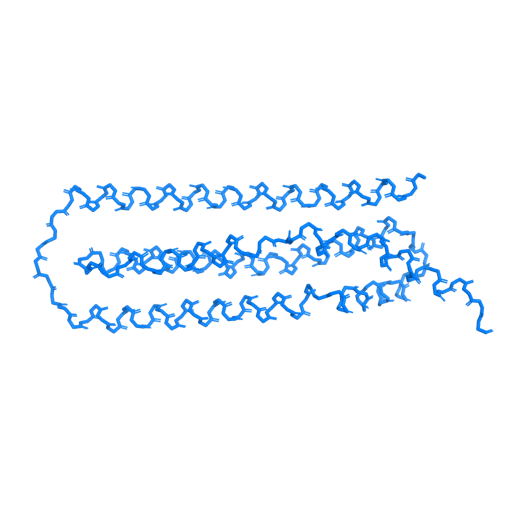08 -4.839 17.275 1.00 87.06 83 LEU A C 1
ATOM 703 O O . LEU A 1 83 ? -3.739 -3.802 17.893 1.00 87.06 83 LEU A O 1
ATOM 707 N N . LYS A 1 84 ? -3.677 -6.061 17.810 1.00 87.31 84 LYS A N 1
ATOM 708 C CA . LYS A 1 84 ? -4.160 -6.290 19.185 1.00 87.31 84 LYS A CA 1
ATOM 709 C C . LYS A 1 84 ? -3.264 -5.574 20.196 1.00 87.31 84 LYS A C 1
ATOM 711 O O . LYS A 1 84 ? -3.746 -4.764 20.970 1.00 87.31 84 LYS A O 1
ATOM 716 N N . MET A 1 85 ? -1.944 -5.762 20.109 1.00 89.50 85 MET A N 1
ATOM 717 C CA . MET A 1 85 ? -0.986 -5.088 20.997 1.00 89.50 85 MET A CA 1
ATOM 718 C C . MET A 1 85 ? -1.087 -3.550 20.927 1.00 89.50 85 MET A C 1
ATOM 720 O O . MET A 1 85 ? -0.988 -2.885 21.952 1.00 89.50 85 MET A O 1
ATOM 724 N N . MET A 1 86 ? -1.277 -2.966 19.738 1.00 89.69 86 MET A N 1
ATOM 725 C CA . MET A 1 86 ? -1.450 -1.516 19.578 1.00 89.69 86 MET A CA 1
ATOM 726 C C . MET A 1 86 ? -2.768 -1.026 20.184 1.00 89.69 86 MET A C 1
ATOM 728 O O . MET A 1 86 ? -2.759 0.017 20.831 1.00 89.69 86 MET A O 1
ATOM 732 N N . LEU A 1 87 ? -3.862 -1.776 20.023 1.00 89.25 87 LEU A N 1
ATOM 733 C CA . LEU A 1 87 ? -5.147 -1.491 20.670 1.00 89.25 87 LEU A CA 1
ATOM 734 C C . LEU A 1 87 ? -5.045 -1.566 22.193 1.00 89.25 87 LEU A C 1
ATOM 736 O O . LEU A 1 87 ? -5.483 -0.643 22.869 1.00 89.25 87 LEU A O 1
ATOM 740 N N . THR A 1 88 ? -4.402 -2.600 22.739 1.00 87.94 88 THR A N 1
ATOM 741 C CA . THR A 1 88 ? -4.196 -2.735 24.188 1.00 87.94 88 THR A CA 1
ATOM 742 C C . THR A 1 88 ? -3.373 -1.579 24.754 1.00 87.94 88 THR A C 1
ATOM 744 O O . THR A 1 88 ? -3.706 -1.044 25.808 1.00 87.94 88 THR A O 1
ATOM 747 N N . ILE A 1 89 ? -2.306 -1.156 24.062 1.00 89.56 89 ILE A N 1
ATOM 748 C CA . ILE A 1 89 ? -1.495 -0.004 24.489 1.00 89.56 89 ILE A CA 1
ATOM 749 C C . ILE A 1 89 ? -2.321 1.286 24.440 1.00 89.56 89 ILE A C 1
ATOM 751 O O . ILE A 1 89 ? -2.308 2.042 25.408 1.00 89.56 89 ILE A O 1
ATOM 755 N N . LEU A 1 90 ? -3.049 1.521 23.344 1.00 89.31 90 LEU A N 1
ATOM 756 C CA . LEU A 1 90 ? -3.937 2.677 23.192 1.00 89.31 90 LEU A CA 1
ATOM 757 C C . LEU A 1 90 ? -4.973 2.749 24.314 1.00 89.31 90 LEU A C 1
ATOM 759 O O . LEU A 1 90 ? -5.165 3.817 24.891 1.00 89.31 90 LEU A O 1
ATOM 763 N N . HIS A 1 91 ? -5.614 1.618 24.615 1.00 88.81 91 HIS A N 1
ATOM 764 C CA . HIS A 1 91 ? -6.644 1.530 25.639 1.00 88.81 91 HIS A CA 1
ATOM 765 C C . HIS A 1 91 ? -6.060 1.754 27.036 1.00 88.81 91 HIS A C 1
ATOM 767 O O . HIS A 1 91 ? -6.582 2.565 27.793 1.00 88.81 91 HIS A O 1
ATOM 773 N N . ARG A 1 92 ? -4.906 1.148 27.353 1.00 87.00 92 ARG A N 1
ATOM 774 C CA . ARG A 1 92 ? -4.206 1.403 28.625 1.00 87.00 92 ARG A CA 1
ATOM 775 C C . ARG A 1 92 ? -3.823 2.867 28.813 1.00 87.00 92 ARG A C 1
ATOM 777 O O . ARG A 1 92 ? -3.878 3.360 29.933 1.00 87.00 92 ARG A O 1
ATOM 784 N N . GLN A 1 93 ? -3.405 3.542 27.744 1.00 88.31 93 GLN A N 1
ATOM 785 C CA . GLN A 1 93 ? -3.042 4.960 27.791 1.00 88.31 93 GLN A CA 1
ATOM 786 C C . GLN A 1 93 ? -4.265 5.879 27.890 1.00 88.31 93 GLN A C 1
ATOM 788 O O . GLN A 1 93 ? -4.144 6.978 28.417 1.00 88.31 93 GLN A O 1
ATOM 793 N N . ASN A 1 94 ? -5.424 5.439 27.395 1.00 86.56 94 ASN A N 1
ATOM 794 C CA . ASN A 1 94 ? -6.647 6.233 27.326 1.00 86.56 94 ASN A CA 1
ATOM 795 C C . ASN A 1 94 ? -7.854 5.370 27.720 1.00 86.56 94 ASN A C 1
ATOM 797 O O . ASN A 1 94 ? -8.667 4.988 26.875 1.00 86.56 94 ASN A O 1
ATOM 801 N N . ARG A 1 95 ? -7.962 5.047 29.015 1.00 80.44 95 ARG A N 1
ATOM 802 C CA . ARG A 1 95 ? -9.026 4.170 29.539 1.00 80.44 95 ARG A CA 1
ATOM 803 C C . ARG A 1 95 ? -10.439 4.711 29.327 1.00 80.44 95 ARG A C 1
ATOM 805 O O . ARG A 1 95 ? -11.387 3.941 29.307 1.00 80.44 95 ARG A O 1
ATOM 812 N N . GLU A 1 96 ? -10.567 6.020 29.141 1.00 84.94 96 GLU A N 1
ATOM 813 C CA . GLU A 1 96 ? -11.844 6.697 28.898 1.00 84.94 96 GLU A CA 1
ATOM 814 C C . GLU A 1 96 ? -12.339 6.567 27.449 1.00 84.94 96 GLU A C 1
ATOM 816 O O . GLU A 1 96 ? -13.454 6.987 27.141 1.00 84.94 96 GLU A O 1
ATOM 821 N N . PHE A 1 97 ? -11.530 6.019 26.534 1.00 83.56 97 PHE A N 1
ATOM 822 C CA . PHE A 1 97 ? -11.935 5.908 25.138 1.00 83.56 97 PHE A CA 1
ATOM 823 C C . PHE A 1 97 ? -12.987 4.831 24.919 1.00 83.56 97 PHE A C 1
ATOM 825 O O . PHE A 1 97 ? -12.766 3.651 25.178 1.00 83.56 97 PHE A O 1
ATOM 832 N N . ASP A 1 98 ? -14.086 5.258 24.305 1.00 83.75 98 ASP A N 1
ATOM 833 C CA . ASP A 1 98 ? -15.063 4.367 23.693 1.00 83.75 98 ASP A CA 1
ATOM 834 C C . ASP A 1 98 ? -14.463 3.654 22.460 1.00 83.75 98 ASP A C 1
ATOM 836 O O . ASP A 1 98 ? -13.508 4.131 21.832 1.00 83.75 98 ASP A O 1
ATOM 840 N N . GLU A 1 99 ? -15.059 2.530 22.065 1.00 83.38 99 GLU A N 1
ATOM 841 C CA . GLU A 1 99 ? -14.641 1.671 20.948 1.00 83.38 99 GLU A CA 1
ATOM 842 C C . GLU A 1 99 ? -14.384 2.482 19.669 1.00 83.38 99 GLU A C 1
ATOM 844 O O . GLU A 1 99 ? -13.341 2.365 19.019 1.00 83.38 99 GLU A O 1
ATOM 849 N N . THR A 1 100 ? -15.301 3.402 19.359 1.00 84.69 100 THR A N 1
ATOM 850 C CA . THR A 1 100 ? -15.220 4.271 18.179 1.00 84.69 100 THR A CA 1
ATOM 851 C C . THR A 1 100 ? -13.963 5.154 18.206 1.00 84.69 100 THR A C 1
ATOM 853 O O . THR A 1 100 ? -13.323 5.383 17.174 1.00 84.69 100 THR A O 1
ATOM 856 N N . GLN A 1 101 ? -13.592 5.677 19.378 1.00 86.94 101 GLN A N 1
ATOM 857 C CA . GLN A 1 101 ? -12.433 6.560 19.545 1.00 86.94 101 GLN A CA 1
ATOM 858 C C . GLN A 1 101 ? -11.121 5.774 19.447 1.00 86.94 101 GLN A C 1
ATOM 860 O O . GLN A 1 101 ? -10.190 6.214 18.763 1.00 86.94 101 GLN A O 1
ATOM 865 N N . LEU A 1 102 ? -11.085 4.577 20.037 1.00 86.94 102 LEU A N 1
ATOM 866 C CA . LEU A 1 102 ? -9.990 3.611 19.924 1.00 86.94 102 LEU A CA 1
ATOM 867 C C . LEU A 1 102 ? -9.710 3.236 18.466 1.00 86.94 102 LEU A C 1
ATOM 869 O O . LEU A 1 102 ? -8.574 3.347 17.997 1.00 86.94 102 LEU A O 1
ATOM 873 N N . ILE A 1 103 ? -10.750 2.868 17.715 1.00 87.56 103 ILE A N 1
ATOM 874 C CA . ILE A 1 103 ? -10.635 2.511 16.296 1.00 87.56 103 ILE A CA 1
ATOM 875 C C . ILE A 1 103 ? -10.204 3.720 15.466 1.00 87.56 103 ILE A C 1
ATOM 877 O O . ILE A 1 103 ? -9.349 3.595 14.585 1.00 87.56 103 ILE A O 1
ATOM 881 N N . LYS A 1 104 ? -10.723 4.918 15.754 1.00 87.19 104 LYS A N 1
ATOM 882 C CA . LYS A 1 104 ? -10.313 6.148 15.062 1.00 87.19 104 LYS A CA 1
ATOM 883 C C . LYS A 1 104 ? -8.830 6.469 15.285 1.00 87.19 104 LYS A C 1
ATOM 885 O O . LYS A 1 104 ? -8.134 6.829 14.334 1.00 87.19 104 LYS A O 1
ATOM 890 N N . GLN A 1 105 ? -8.314 6.308 16.503 1.00 89.00 105 GLN A N 1
ATOM 891 C CA . GLN A 1 105 ? -6.885 6.495 16.763 1.00 89.00 105 GLN A CA 1
ATOM 892 C C . GLN A 1 105 ? -6.026 5.397 16.130 1.00 89.00 105 GLN A C 1
ATOM 894 O O . GLN A 1 105 ? -5.008 5.702 15.499 1.00 89.00 105 GLN A O 1
ATOM 899 N N . LEU A 1 106 ? -6.447 4.132 16.225 1.00 89.50 106 LEU A N 1
ATOM 900 C CA . LEU A 1 106 ? -5.751 3.014 15.593 1.00 89.50 106 LEU A CA 1
ATOM 901 C C . LEU A 1 106 ? -5.663 3.212 14.075 1.00 89.50 106 LEU A C 1
ATOM 903 O O . LEU A 1 106 ? -4.575 3.134 13.507 1.00 89.50 106 LEU A O 1
ATOM 907 N N . THR A 1 107 ? -6.781 3.506 13.412 1.00 87.06 107 THR A N 1
ATOM 908 C CA . THR A 1 107 ? -6.816 3.760 11.963 1.00 87.06 107 THR A CA 1
ATOM 909 C C . THR A 1 107 ? -5.964 4.971 11.583 1.00 87.06 107 THR A C 1
ATOM 911 O O . THR A 1 107 ? -5.272 4.927 10.566 1.00 87.06 107 THR A O 1
ATOM 914 N N . GLY A 1 108 ? -5.906 6.011 12.422 1.00 85.94 108 GLY A N 1
ATOM 915 C CA . GLY A 1 108 ? -4.973 7.132 12.271 1.00 85.94 108 GLY A CA 1
ATOM 916 C C . GLY A 1 108 ? -3.500 6.699 12.283 1.00 85.94 108 GLY A C 1
ATOM 917 O O . GLY A 1 108 ? -2.734 7.062 11.382 1.00 85.94 108 GLY A O 1
ATOM 918 N N . MET A 1 109 ? -3.101 5.862 13.243 1.00 87.75 109 MET A N 1
ATOM 919 C CA . MET A 1 109 ? -1.745 5.301 13.297 1.00 87.75 109 MET A CA 1
ATOM 920 C C . MET A 1 109 ? -1.448 4.394 12.102 1.00 87.75 109 MET A C 1
ATOM 922 O O . MET A 1 109 ? -0.387 4.513 11.482 1.00 87.75 109 MET A O 1
ATOM 926 N N . LEU A 1 110 ? -2.386 3.517 11.741 1.00 85.62 110 LEU A N 1
ATOM 927 C CA . LEU A 1 110 ? -2.256 2.626 10.590 1.00 85.62 110 LEU A CA 1
ATOM 928 C C . LEU A 1 110 ? -2.143 3.415 9.292 1.00 85.62 110 LEU A C 1
ATOM 930 O O . LEU A 1 110 ? -1.326 3.059 8.450 1.00 85.62 110 LEU A O 1
ATOM 934 N N . ARG A 1 111 ? -2.863 4.533 9.152 1.00 83.81 111 ARG A N 1
ATOM 935 C CA . ARG A 1 111 ? -2.723 5.449 8.015 1.00 83.81 111 ARG A CA 1
ATOM 936 C C . ARG A 1 111 ? -1.297 5.971 7.887 1.00 83.81 111 ARG A C 1
ATOM 938 O O . ARG A 1 111 ? -0.757 5.979 6.787 1.00 83.81 111 ARG A O 1
ATOM 945 N N . SER A 1 112 ? -0.679 6.394 8.990 1.00 83.00 112 SER A N 1
ATOM 946 C CA . SER A 1 112 ? 0.708 6.879 8.990 1.00 83.00 112 SER A CA 1
ATOM 947 C C . SER A 1 112 ? 1.696 5.781 8.571 1.00 83.00 112 SER A C 1
ATOM 949 O O . SER A 1 112 ? 2.553 5.996 7.714 1.00 83.00 112 SER A O 1
ATOM 951 N N . ARG A 1 113 ? 1.520 4.558 9.087 1.00 83.44 113 ARG A N 1
ATOM 952 C CA . ARG A 1 113 ? 2.346 3.396 8.711 1.00 83.44 113 ARG A CA 1
ATOM 953 C C . ARG A 1 113 ? 2.133 2.981 7.253 1.00 83.44 113 ARG A C 1
ATOM 955 O O . ARG A 1 113 ? 3.099 2.686 6.553 1.00 83.44 113 ARG A O 1
ATOM 962 N N . LEU A 1 114 ? 0.889 3.012 6.775 1.00 79.19 114 LEU A N 1
ATOM 963 C CA . LEU A 1 114 ? 0.543 2.758 5.379 1.00 79.19 114 LEU A CA 1
ATOM 964 C C . LEU A 1 114 ? 1.175 3.790 4.449 1.00 79.19 114 LEU A C 1
ATOM 966 O O . LEU A 1 114 ? 1.732 3.387 3.438 1.00 79.19 114 LEU A O 1
ATOM 970 N N . LYS A 1 115 ? 1.183 5.084 4.800 1.00 80.88 115 LYS A N 1
ATOM 971 C CA . LYS A 1 115 ? 1.875 6.113 4.004 1.00 80.88 115 LYS A CA 1
ATOM 972 C C . LYS A 1 115 ? 3.346 5.767 3.770 1.00 80.88 115 LYS A C 1
ATOM 974 O O . LYS A 1 115 ? 3.818 5.921 2.653 1.00 80.88 115 LYS A O 1
ATOM 979 N N . GLY A 1 116 ? 4.054 5.259 4.781 1.00 79.19 116 GLY A N 1
ATOM 980 C CA . GLY A 1 116 ? 5.441 4.806 4.618 1.00 79.19 116 GLY A CA 1
ATOM 981 C C . GLY A 1 116 ? 5.571 3.673 3.594 1.00 79.19 116 GLY A C 1
ATOM 982 O O . GLY A 1 116 ? 6.414 3.726 2.704 1.00 79.19 116 GLY A O 1
ATOM 983 N N . VAL A 1 117 ? 4.679 2.683 3.664 1.00 76.62 117 VAL A N 1
ATOM 984 C CA . VAL A 1 117 ? 4.588 1.602 2.668 1.00 76.62 117 VAL A CA 1
ATOM 985 C C . VAL A 1 117 ? 4.262 2.139 1.275 1.00 76.62 117 VAL A C 1
ATOM 987 O O . VAL A 1 117 ? 4.806 1.649 0.289 1.00 76.62 117 VAL A O 1
ATOM 990 N N . TRP A 1 118 ? 3.396 3.145 1.182 1.00 76.38 118 TRP A N 1
ATOM 991 C CA . TRP A 1 118 ? 3.010 3.768 -0.084 1.00 76.38 118 TRP A CA 1
ATOM 992 C C . TRP A 1 118 ? 4.162 4.541 -0.703 1.00 76.38 118 TRP A C 1
ATOM 994 O O . TRP A 1 118 ? 4.389 4.404 -1.896 1.00 76.38 118 TRP A O 1
ATOM 1004 N N . LEU A 1 119 ? 4.922 5.288 0.099 1.00 80.31 119 LEU A N 1
ATOM 1005 C CA . LEU A 1 119 ? 6.123 5.987 -0.353 1.00 80.31 119 LEU A CA 1
ATOM 1006 C C . LEU A 1 119 ? 7.178 5.005 -0.864 1.00 80.31 119 LEU A C 1
ATOM 1008 O O . LEU A 1 119 ? 7.749 5.239 -1.922 1.00 80.31 119 LEU A O 1
ATOM 1012 N N . MET A 1 120 ? 7.388 3.880 -0.172 1.00 77.19 120 MET A N 1
ATOM 1013 C CA . MET A 1 120 ? 8.288 2.822 -0.649 1.00 77.19 120 MET A CA 1
ATOM 1014 C C . MET A 1 120 ? 7.787 2.187 -1.955 1.00 77.19 120 MET A C 1
ATOM 1016 O O . MET A 1 120 ? 8.577 1.953 -2.865 1.00 77.19 120 MET A O 1
ATOM 1020 N N . GLY A 1 121 ? 6.477 1.949 -2.077 1.00 74.38 121 GLY A N 1
ATOM 1021 C CA . GLY A 1 121 ? 5.867 1.461 -3.317 1.00 74.38 121 GLY A CA 1
ATOM 1022 C C . GLY A 1 121 ? 5.994 2.456 -4.474 1.00 74.38 121 GLY A C 1
ATOM 1023 O O . GLY A 1 121 ? 6.331 2.064 -5.586 1.00 74.38 121 GLY A O 1
ATOM 1024 N N . LEU A 1 122 ? 5.794 3.749 -4.211 1.00 75.00 122 LEU A N 1
ATOM 1025 C CA . LEU A 1 122 ? 5.962 4.820 -5.192 1.00 75.00 122 LEU A CA 1
ATOM 1026 C C . LEU A 1 122 ? 7.427 4.970 -5.607 1.00 75.00 122 LEU A C 1
ATOM 1028 O O . LEU A 1 122 ? 7.702 5.108 -6.793 1.00 75.00 122 LEU A O 1
ATOM 1032 N N . ALA A 1 123 ? 8.370 4.866 -4.669 1.00 78.44 123 ALA A N 1
ATOM 1033 C CA . ALA A 1 123 ? 9.798 4.850 -4.975 1.00 78.44 123 ALA A CA 1
ATOM 1034 C C . ALA A 1 123 ? 10.168 3.674 -5.892 1.00 78.44 123 ALA A C 1
ATOM 1036 O O . ALA A 1 123 ? 10.928 3.861 -6.836 1.00 78.44 123 ALA A O 1
ATOM 1037 N N . LEU A 1 124 ? 9.587 2.488 -5.672 1.00 74.19 124 LEU A N 1
ATOM 1038 C CA . LEU A 1 124 ? 9.784 1.322 -6.539 1.00 74.19 124 LEU A CA 1
ATOM 1039 C C . LEU A 1 124 ? 9.261 1.583 -7.962 1.00 74.19 124 LEU A C 1
ATOM 1041 O O . LEU A 1 124 ? 9.950 1.265 -8.930 1.00 74.19 124 LEU A O 1
ATOM 1045 N N . ILE A 1 125 ? 8.092 2.220 -8.096 1.00 71.50 125 ILE A N 1
ATOM 1046 C CA . ILE A 1 125 ? 7.533 2.629 -9.396 1.00 71.50 125 ILE A CA 1
ATOM 1047 C C . ILE A 1 125 ? 8.447 3.646 -10.090 1.00 71.50 125 ILE A C 1
ATOM 1049 O O . ILE A 1 125 ? 8.785 3.465 -11.256 1.00 71.50 125 ILE A O 1
ATOM 1053 N N . VAL A 1 126 ? 8.868 4.698 -9.383 1.00 75.56 126 VAL A N 1
ATOM 1054 C CA . VAL A 1 126 ? 9.735 5.751 -9.933 1.00 75.56 126 VAL A CA 1
ATOM 1055 C C . VAL A 1 126 ? 11.080 5.177 -10.371 1.00 75.56 126 VAL A C 1
ATOM 1057 O O . VAL A 1 126 ? 11.527 5.484 -11.471 1.00 75.56 126 VAL A O 1
ATOM 1060 N N . LEU A 1 127 ? 11.692 4.299 -9.570 1.00 73.69 127 LEU A N 1
ATOM 1061 C CA . LEU A 1 127 ? 12.911 3.589 -9.962 1.00 73.69 127 LEU A CA 1
ATOM 1062 C C . LEU A 1 127 ? 12.672 2.762 -11.225 1.00 73.69 127 LEU A C 1
ATOM 1064 O O . LEU A 1 127 ? 13.448 2.875 -12.168 1.00 73.69 127 LEU A O 1
ATOM 1068 N N . GLY A 1 128 ? 11.576 2.000 -11.286 1.00 69.56 128 GLY A N 1
ATOM 1069 C CA . GLY A 1 128 ? 11.205 1.235 -12.477 1.00 69.56 128 GLY A CA 1
ATOM 1070 C C . GLY A 1 128 ? 11.065 2.105 -13.731 1.00 69.56 128 GLY A C 1
ATOM 1071 O O . GLY A 1 128 ? 11.553 1.723 -14.791 1.00 69.56 128 GLY A O 1
ATOM 1072 N N . ILE A 1 129 ? 10.467 3.296 -13.612 1.00 70.19 129 ILE A N 1
ATOM 1073 C CA . ILE A 1 129 ? 10.349 4.263 -14.714 1.00 70.19 129 ILE A CA 1
ATOM 1074 C C . ILE A 1 129 ? 11.727 4.822 -15.098 1.00 70.19 129 ILE A C 1
ATOM 1076 O O . ILE A 1 129 ? 12.071 4.816 -16.274 1.00 70.19 129 ILE A O 1
ATOM 1080 N N . ILE A 1 130 ? 12.541 5.282 -14.146 1.00 73.50 130 ILE A N 1
ATOM 1081 C CA . ILE A 1 130 ? 13.872 5.846 -14.437 1.00 73.50 130 ILE A CA 1
ATOM 1082 C C . ILE A 1 130 ? 14.758 4.809 -15.136 1.00 73.50 130 ILE A C 1
ATOM 1084 O O . ILE A 1 130 ? 15.352 5.107 -16.172 1.00 73.50 130 ILE A O 1
ATOM 1088 N N . PHE A 1 131 ? 14.804 3.578 -14.619 1.00 67.38 131 PHE A N 1
ATOM 1089 C CA . PHE A 1 131 ? 15.568 2.495 -15.237 1.00 67.38 131 PHE A CA 1
ATOM 1090 C C . PHE A 1 131 ? 15.017 2.118 -16.616 1.00 67.38 131 PHE A C 1
ATOM 1092 O O . PHE A 1 131 ? 15.818 1.882 -17.523 1.00 67.38 131 PHE A O 1
ATOM 1099 N N . TYR A 1 132 ? 13.689 2.173 -16.805 1.00 67.31 132 TYR A N 1
ATOM 1100 C CA . TYR A 1 132 ? 13.056 2.069 -18.123 1.00 67.31 132 TYR A CA 1
ATOM 1101 C C . TYR A 1 132 ? 13.614 3.075 -19.131 1.00 67.31 132 TYR A C 1
ATOM 1103 O O . TYR A 1 132 ? 13.999 2.711 -20.239 1.00 67.31 132 TYR A O 1
ATOM 1111 N N . TRP A 1 133 ? 13.682 4.347 -18.759 1.00 67.25 133 TRP A N 1
ATOM 1112 C CA . TRP A 1 133 ? 14.174 5.378 -19.669 1.00 67.25 133 TRP A CA 1
ATOM 1113 C C . TRP A 1 133 ? 15.686 5.285 -19.902 1.00 67.25 133 TRP A C 1
ATOM 1115 O O . TRP A 1 133 ? 16.153 5.608 -20.992 1.00 67.25 133 TRP A O 1
ATOM 1125 N N . TRP A 1 134 ? 16.454 4.798 -18.926 1.00 68.06 134 TRP A N 1
ATOM 1126 C CA . TRP A 1 134 ? 17.903 4.645 -19.065 1.00 68.06 134 TRP A CA 1
ATOM 1127 C C . TRP A 1 134 ? 18.345 3.447 -19.891 1.00 68.06 134 TRP A C 1
ATOM 1129 O O . TRP A 1 134 ? 19.371 3.548 -20.555 1.00 68.06 134 TRP A O 1
ATOM 1139 N N . THR A 1 135 ? 17.615 2.332 -19.874 1.00 63.66 135 THR A N 1
ATOM 1140 C CA . THR A 1 135 ? 18.047 1.113 -20.582 1.00 63.66 135 THR A CA 1
ATOM 1141 C C . THR A 1 135 ? 17.127 0.732 -21.746 1.00 63.66 135 THR A C 1
ATOM 1143 O O . THR A 1 135 ? 17.193 -0.372 -22.260 1.00 63.66 135 THR A O 1
ATOM 1146 N N . PHE A 1 136 ? 16.278 1.660 -22.208 1.00 58.81 136 PHE A N 1
ATOM 1147 C CA . PHE A 1 136 ? 15.227 1.501 -23.233 1.00 58.81 136 PHE A CA 1
ATOM 1148 C C . PHE A 1 136 ? 15.629 0.738 -24.516 1.00 58.81 136 PHE A C 1
ATOM 1150 O O . PHE A 1 136 ? 14.781 0.207 -25.233 1.00 58.81 136 PHE A O 1
ATOM 1157 N N . THR A 1 137 ? 16.923 0.665 -24.821 1.00 56.97 137 THR A N 1
ATOM 1158 C CA . THR A 1 137 ? 17.486 -0.066 -25.962 1.00 56.97 137 THR A CA 1
ATOM 1159 C C . THR A 1 137 ? 17.635 -1.577 -25.724 1.00 56.97 137 THR A C 1
ATOM 1161 O O . THR A 1 137 ? 17.694 -2.338 -26.694 1.00 56.97 137 THR A O 1
ATOM 1164 N N . THR A 1 138 ? 17.662 -2.052 -24.474 1.00 56.00 138 THR A N 1
ATOM 1165 C CA . THR A 1 138 ? 17.748 -3.474 -24.126 1.00 56.00 138 THR A CA 1
ATOM 1166 C C . THR A 1 138 ? 16.353 -4.063 -23.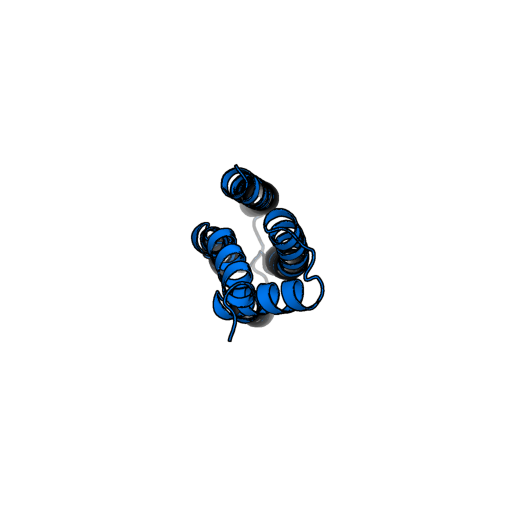905 1.00 56.00 138 THR A C 1
ATOM 1168 O O . THR A 1 138 ? 15.588 -3.656 -23.037 1.00 56.00 138 THR A O 1
ATOM 1171 N N . LYS A 1 139 ? 16.009 -5.091 -24.693 1.00 53.62 139 LYS A N 1
ATOM 1172 C CA . LYS A 1 139 ? 14.716 -5.816 -24.687 1.00 53.62 139 LYS A CA 1
ATOM 1173 C C . LYS A 1 139 ? 14.330 -6.499 -23.351 1.00 53.62 139 LYS A C 1
ATOM 1175 O O . LYS A 1 139 ? 1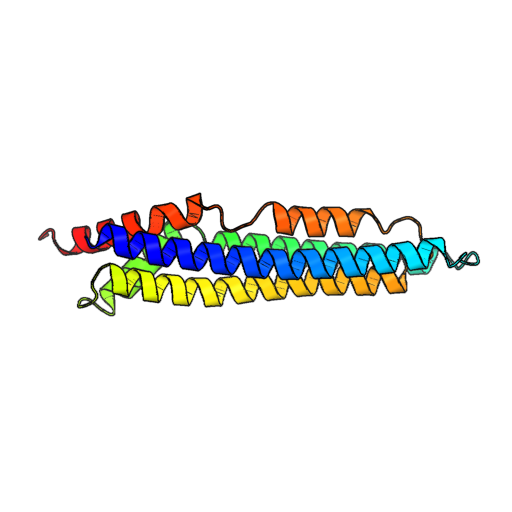3.371 -7.264 -23.316 1.00 53.62 139 LYS A O 1
ATOM 1180 N N . ASN A 1 140 ? 15.048 -6.259 -22.255 1.00 52.72 140 ASN A N 1
ATOM 1181 C CA . ASN A 1 140 ? 14.923 -7.012 -21.002 1.00 52.72 140 ASN A CA 1
ATOM 1182 C C . ASN A 1 140 ? 14.014 -6.358 -19.945 1.00 52.72 140 ASN A C 1
ATOM 1184 O O . ASN A 1 140 ? 13.804 -6.924 -18.875 1.00 52.72 140 ASN A O 1
ATOM 1188 N N . MET A 1 141 ? 13.421 -5.198 -20.227 1.00 50.06 141 MET A N 1
ATOM 1189 C CA . MET A 1 141 ? 12.804 -4.361 -19.189 1.00 50.06 141 MET A CA 1
ATOM 1190 C C . MET A 1 141 ? 11.339 -4.622 -18.837 1.00 50.06 141 MET A C 1
ATOM 1192 O O . MET A 1 141 ? 10.771 -3.962 -17.967 1.00 50.06 141 MET A O 1
ATOM 1196 N N . HIS A 1 142 ? 10.721 -5.627 -19.447 1.00 51.25 142 HIS A N 1
ATOM 1197 C CA . HIS A 1 142 ? 9.306 -5.930 -19.225 1.00 51.25 142 HIS A CA 1
ATOM 1198 C C . HIS A 1 142 ? 9.038 -6.686 -17.905 1.00 51.25 142 HIS A C 1
ATOM 1200 O O . HIS A 1 142 ? 7.927 -6.637 -17.381 1.00 51.25 142 HIS A O 1
ATOM 1206 N N . ILE A 1 143 ? 10.047 -7.340 -17.315 1.00 51.50 143 ILE A N 1
ATOM 1207 C CA . ILE A 1 143 ? 9.871 -8.224 -16.146 1.00 51.50 143 ILE A CA 1
ATOM 1208 C C . ILE A 1 143 ? 9.842 -7.452 -14.812 1.00 51.50 143 ILE A C 1
ATOM 1210 O O . ILE A 1 143 ? 9.066 -7.805 -13.923 1.00 51.50 143 ILE A O 1
ATOM 1214 N N . TYR A 1 144 ? 10.591 -6.350 -14.671 1.00 49.78 144 TYR A N 1
ATOM 1215 C CA . TYR A 1 144 ? 10.573 -5.543 -13.437 1.00 49.78 144 TYR A CA 1
ATOM 1216 C C . TYR A 1 144 ? 9.274 -4.760 -13.259 1.00 49.78 144 TYR A C 1
ATOM 1218 O O . TYR A 1 144 ? 8.799 -4.599 -12.133 1.00 49.78 144 TYR A O 1
ATOM 1226 N N . PHE A 1 145 ? 8.650 -4.356 -14.370 1.00 55.25 145 PHE A N 1
ATOM 1227 C CA . PHE A 1 145 ? 7.340 -3.718 -14.342 1.00 55.25 145 PHE A CA 1
ATOM 1228 C C . PHE A 1 145 ? 6.274 -4.697 -13.840 1.00 55.25 145 PHE A C 1
ATOM 1230 O O . PHE A 1 145 ? 5.502 -4.348 -12.956 1.00 55.25 145 PHE A O 1
ATOM 1237 N N . ILE A 1 146 ? 6.294 -5.953 -14.302 1.00 54.06 146 ILE A N 1
ATOM 1238 C CA . ILE A 1 146 ? 5.322 -6.986 -13.915 1.00 54.06 146 ILE A CA 1
ATOM 1239 C C . ILE A 1 146 ? 5.484 -7.401 -12.449 1.00 54.06 146 ILE A C 1
ATOM 1241 O O . ILE A 1 146 ? 4.479 -7.483 -11.754 1.00 54.06 146 ILE A O 1
ATOM 1245 N N . VAL A 1 147 ? 6.706 -7.599 -11.940 1.00 51.28 147 VAL A N 1
ATOM 1246 C CA . VAL A 1 147 ? 6.934 -7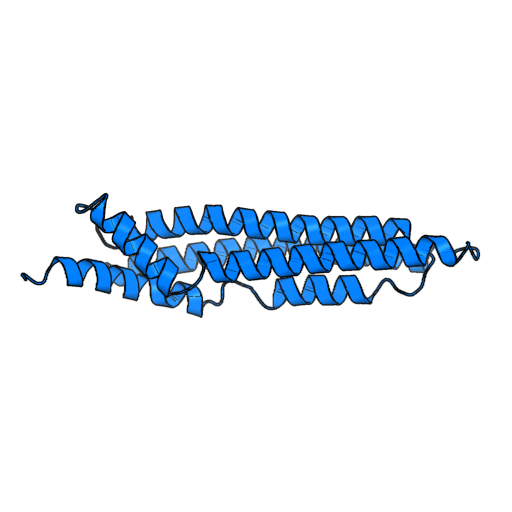.992 -10.531 1.00 51.28 147 VAL A CA 1
ATOM 1247 C C . VAL A 1 147 ? 6.652 -6.834 -9.562 1.00 51.28 147 VAL A C 1
ATOM 1249 O O . VAL A 1 147 ? 6.061 -7.047 -8.499 1.00 51.28 147 VAL A O 1
ATOM 1252 N N . GLY A 1 148 ? 6.987 -5.596 -9.943 1.00 52.41 148 GLY A N 1
ATOM 1253 C CA . GLY A 1 148 ? 6.633 -4.388 -9.194 1.00 52.41 148 GLY A CA 1
ATOM 1254 C C . GLY A 1 148 ? 5.117 -4.198 -9.098 1.00 52.41 148 GLY A C 1
ATOM 1255 O O . GLY A 1 148 ? 4.592 -4.082 -7.987 1.00 52.41 148 GLY A O 1
ATOM 1256 N N . LEU A 1 149 ? 4.407 -4.278 -10.233 1.00 55.88 149 LEU A N 1
ATOM 1257 C CA . LEU A 1 149 ? 2.942 -4.204 -10.303 1.00 55.88 149 LEU A CA 1
ATOM 1258 C C . LEU A 1 149 ? 2.277 -5.372 -9.552 1.00 55.88 149 LEU A C 1
ATOM 1260 O O . LEU A 1 149 ? 1.331 -5.144 -8.804 1.00 55.88 149 LEU A O 1
ATOM 1264 N N . TYR A 1 150 ? 2.790 -6.604 -9.672 1.00 51.94 150 TYR A N 1
ATOM 1265 C CA . TYR A 1 150 ? 2.256 -7.772 -8.958 1.00 51.94 150 TYR A CA 1
ATOM 1266 C C . TYR A 1 150 ? 2.444 -7.667 -7.443 1.00 51.94 150 TYR A C 1
ATOM 1268 O O . TYR A 1 150 ? 1.535 -8.034 -6.705 1.00 51.94 150 TYR A O 1
ATOM 1276 N N . SER A 1 151 ? 3.565 -7.135 -6.942 1.00 47.88 151 SER A N 1
ATOM 1277 C CA . SER A 1 151 ? 3.769 -6.952 -5.492 1.00 47.88 151 SER A CA 1
ATOM 1278 C C . SER A 1 151 ? 2.874 -5.851 -4.898 1.00 47.88 151 SER A C 1
ATOM 1280 O O . SER A 1 151 ? 2.447 -5.932 -3.740 1.00 47.88 151 SER A O 1
ATOM 1282 N N . LEU A 1 152 ? 2.546 -4.847 -5.718 1.00 49.06 152 LEU A N 1
ATOM 1283 C CA . LEU A 1 152 ? 1.613 -3.764 -5.418 1.00 49.06 152 LEU A CA 1
ATOM 1284 C C . LEU A 1 152 ? 0.153 -4.243 -5.431 1.00 49.06 152 LEU A C 1
ATOM 1286 O O . LEU A 1 152 ? -0.616 -3.863 -4.548 1.00 49.06 152 LEU A O 1
ATOM 1290 N N . VAL A 1 153 ? -0.206 -5.133 -6.361 1.00 51.69 153 VAL A N 1
ATOM 1291 C CA . VAL A 1 153 ? -1.548 -5.729 -6.494 1.00 51.69 153 VAL A CA 1
ATOM 1292 C C . VAL A 1 153 ? -1.791 -6.860 -5.477 1.00 51.69 153 VAL A C 1
ATOM 1294 O O . VAL A 1 153 ? -2.885 -6.954 -4.926 1.00 51.69 153 VAL A O 1
ATOM 1297 N N . MET A 1 154 ? -0.780 -7.661 -5.122 1.00 48.75 154 MET A N 1
ATOM 1298 C CA . MET A 1 154 ? -0.909 -8.799 -4.187 1.00 48.75 154 MET A CA 1
ATOM 1299 C C . MET A 1 154 ? -0.986 -8.417 -2.695 1.00 48.75 154 MET A C 1
ATOM 1301 O O . MET A 1 154 ? -1.285 -9.269 -1.861 1.00 48.75 154 MET A O 1
ATOM 1305 N N . ASN A 1 155 ? -0.744 -7.156 -2.318 1.00 47.03 155 ASN A N 1
ATOM 1306 C CA . ASN A 1 155 ? -0.886 -6.683 -0.933 1.00 47.03 155 ASN A CA 1
ATOM 1307 C C . ASN A 1 155 ? -1.616 -5.330 -0.857 1.00 47.03 155 ASN A C 1
ATOM 1309 O O . ASN A 1 155 ? -1.151 -4.393 -0.187 1.00 47.03 155 ASN A O 1
ATOM 1313 N N . TYR A 1 156 ? -2.790 -5.241 -1.486 1.00 54.91 156 TYR A N 1
ATOM 1314 C CA . TYR A 1 156 ? -3.861 -4.405 -0.937 1.00 54.91 156 TYR A CA 1
ATOM 1315 C C . TYR A 1 156 ? -3.986 -4.698 0.569 1.00 54.91 156 TYR A C 1
ATOM 1317 O O . TYR A 1 156 ? -3.740 -5.841 0.968 1.00 54.91 156 TYR A O 1
ATOM 1325 N N . PRO A 1 157 ? -4.349 -3.734 1.435 1.00 54.94 157 PRO A N 1
ATOM 1326 C CA . PRO A 1 157 ? -4.865 -4.110 2.744 1.00 54.94 157 PRO A CA 1
ATOM 1327 C C . PRO A 1 157 ? -6.004 -5.105 2.497 1.00 54.94 157 PRO A C 1
ATOM 1329 O O . PRO A 1 157 ? -7.056 -4.700 1.998 1.00 54.94 157 PRO A O 1
ATOM 1332 N N . ARG A 1 158 ? -5.771 -6.412 2.719 1.00 59.41 158 ARG A N 1
ATOM 1333 C CA . ARG A 1 158 ? -6.836 -7.411 2.586 1.00 59.41 158 ARG A CA 1
ATOM 1334 C C . ARG A 1 158 ? -7.967 -6.895 3.455 1.00 59.41 158 ARG A C 1
ATOM 1336 O O . ARG A 1 158 ? -7.703 -6.481 4.581 1.00 59.41 158 ARG A O 1
ATOM 1343 N N . LYS A 1 159 ? -9.187 -6.843 2.924 1.00 59.50 159 LYS A N 1
ATOM 1344 C CA . LYS A 1 159 ? -10.351 -6.388 3.698 1.00 59.50 159 LYS A CA 1
ATOM 1345 C C . LYS A 1 159 ? -10.379 -7.125 5.047 1.00 59.50 159 LYS A C 1
ATOM 1347 O O . LYS A 1 159 ? -10.537 -6.500 6.085 1.00 59.50 159 LYS A O 1
ATOM 1352 N N . ASP A 1 160 ? -10.018 -8.402 4.993 1.00 60.69 160 ASP A N 1
ATOM 1353 C CA . ASP A 1 160 ? -9.794 -9.352 6.080 1.00 60.69 160 ASP A CA 1
ATOM 1354 C C . ASP A 1 160 ? -8.856 -8.826 7.184 1.00 60.69 160 ASP A C 1
ATOM 1356 O O . ASP A 1 160 ? -9.162 -8.945 8.358 1.00 60.69 160 ASP A O 1
ATOM 1360 N N . LEU A 1 161 ? -7.752 -8.155 6.834 1.00 64.31 161 LEU A N 1
ATOM 1361 C CA . LEU A 1 161 ? -6.777 -7.627 7.802 1.00 64.31 161 LEU A CA 1
ATOM 1362 C C . LEU A 1 161 ? -7.328 -6.504 8.689 1.00 64.31 161 LEU A C 1
ATOM 1364 O O . LEU A 1 161 ? -6.769 -6.231 9.750 1.00 64.31 161 LEU A O 1
ATOM 1368 N N . PHE A 1 162 ? -8.373 -5.819 8.225 1.00 72.81 162 PHE A N 1
ATOM 1369 C CA . PHE A 1 162 ? -8.998 -4.702 8.932 1.00 72.81 162 PHE A CA 1
ATOM 1370 C C . PHE A 1 162 ? -10.410 -5.046 9.410 1.00 72.81 162 PHE A C 1
ATOM 1372 O O . PHE A 1 162 ? -10.916 -4.360 10.290 1.00 72.81 162 PHE A O 1
ATOM 1379 N N . ALA A 1 163 ? -11.018 -6.108 8.875 1.00 74.00 163 ALA A N 1
ATOM 1380 C CA . ALA A 1 163 ? -12.316 -6.618 9.304 1.00 74.00 163 ALA A CA 1
ATOM 1381 C C . ALA A 1 163 ? -12.297 -7.095 10.762 1.00 74.00 163 ALA A C 1
ATOM 1383 O O . ALA A 1 163 ? -13.299 -6.966 11.453 1.00 74.00 163 ALA A O 1
ATOM 1384 N N . ASP A 1 164 ? -11.144 -7.562 11.246 1.00 80.62 164 ASP A N 1
ATOM 1385 C CA . ASP A 1 164 ? -10.987 -8.024 12.627 1.00 80.62 164 ASP A CA 1
ATOM 1386 C C . ASP A 1 164 ? -10.778 -6.876 13.631 1.00 80.62 164 ASP A C 1
ATOM 1388 O O . ASP A 1 164 ? -10.823 -7.092 14.838 1.00 80.62 164 ASP A O 1
ATOM 1392 N N . ILE A 1 165 ? -10.542 -5.638 13.179 1.00 83.19 165 ILE A N 1
ATOM 1393 C CA . ILE A 1 165 ? -10.239 -4.506 14.074 1.00 83.19 165 ILE A CA 1
ATOM 1394 C C . ILE A 1 165 ? -11.391 -4.169 15.040 1.00 83.19 165 ILE A C 1
ATOM 1396 O O . ILE A 1 165 ? -11.088 -3.977 16.219 1.00 83.19 165 ILE A O 1
ATOM 1400 N N . PRO A 1 166 ? -12.672 -4.099 14.619 1.00 81.94 166 PRO A N 1
ATOM 1401 C CA . PRO A 1 166 ? -13.790 -3.871 15.537 1.00 81.94 166 PRO A CA 1
ATOM 1402 C C . PRO A 1 166 ? -13.891 -4.976 16.584 1.00 81.94 166 PRO A C 1
ATOM 1404 O O . PRO A 1 166 ? -14.036 -4.702 17.772 1.00 81.94 166 PRO A O 1
ATOM 1407 N N . TYR A 1 167 ? -13.722 -6.227 16.149 1.00 83.69 167 TYR A N 1
ATOM 1408 C CA . TYR A 1 167 ? -13.725 -7.379 17.042 1.00 83.69 167 TYR A CA 1
ATOM 1409 C C . TYR A 1 167 ? -12.596 -7.291 18.080 1.00 83.69 167 TYR A C 1
ATOM 1411 O O . TYR A 1 167 ? -12.849 -7.413 19.275 1.00 83.69 167 TYR A O 1
ATOM 1419 N N . LEU A 1 168 ? -11.366 -6.999 17.643 1.00 83.81 168 LEU A N 1
ATOM 1420 C CA . LEU A 1 168 ? -10.212 -6.840 18.530 1.00 83.81 168 LEU A CA 1
ATOM 1421 C C . LEU A 1 168 ? -10.375 -5.669 19.507 1.00 83.81 168 LEU A C 1
ATOM 1423 O O . LEU A 1 168 ? -9.940 -5.767 20.651 1.00 83.81 168 LEU A O 1
ATOM 1427 N N . ALA A 1 169 ? -10.972 -4.557 19.073 1.00 83.25 169 ALA A N 1
ATOM 1428 C CA . ALA A 1 169 ? -11.230 -3.412 19.944 1.00 83.25 169 ALA A CA 1
ATOM 1429 C C . ALA A 1 169 ? -12.245 -3.770 21.039 1.00 83.25 169 ALA A C 1
ATOM 1431 O O . ALA A 1 169 ? -12.019 -3.466 22.209 1.00 83.25 169 ALA A O 1
ATOM 1432 N N . HIS A 1 170 ? -13.315 -4.479 20.672 1.00 85.56 170 HIS A N 1
ATOM 1433 C CA . HIS A 1 170 ? -14.315 -4.980 21.613 1.00 85.56 170 HIS A CA 1
ATOM 1434 C C . HIS A 1 170 ? -13.740 -5.996 22.605 1.00 85.56 170 HIS A C 1
ATOM 1436 O O . HIS A 1 170 ? -14.070 -5.966 23.787 1.00 85.56 170 HIS A O 1
ATOM 1442 N N . GLU A 1 171 ? -12.857 -6.883 22.143 1.00 85.25 171 GLU A N 1
ATOM 1443 C CA . GLU A 1 171 ? -12.162 -7.858 22.991 1.00 85.25 171 GLU A CA 1
ATOM 1444 C C . GLU A 1 171 ? -11.288 -7.158 24.042 1.00 85.25 171 GLU A C 1
ATOM 1446 O O . GLU A 1 171 ? -11.387 -7.472 25.224 1.00 85.25 171 GLU A O 1
ATOM 1451 N N . VAL A 1 172 ? -10.510 -6.146 23.639 1.00 85.31 172 VAL A N 1
ATOM 1452 C CA . VAL A 1 172 ? -9.663 -5.357 24.553 1.00 85.31 172 VAL A CA 1
ATOM 1453 C C . VAL A 1 172 ? -10.491 -4.604 25.599 1.00 85.31 172 VAL A C 1
ATOM 1455 O O . VAL A 1 172 ? -10.095 -4.558 26.759 1.00 85.31 172 VAL A O 1
ATOM 1458 N N . LEU A 1 173 ? -11.642 -4.045 25.215 1.00 82.19 173 LEU A N 1
ATOM 1459 C CA . LEU A 1 173 ? -12.547 -3.357 26.144 1.00 82.19 173 LEU A CA 1
ATOM 1460 C C . LEU A 1 173 ? -13.212 -4.320 27.139 1.00 82.19 173 LEU A C 1
ATOM 1462 O O . LEU A 1 173 ? -13.440 -3.965 28.292 1.00 82.19 173 LEU A O 1
ATOM 1466 N N . LYS A 1 174 ? -13.526 -5.545 26.704 1.00 82.31 174 LYS A N 1
ATOM 1467 C CA . LYS A 1 174 ? -14.103 -6.586 27.565 1.00 82.31 174 LYS A CA 1
ATOM 1468 C C . LYS A 1 174 ? -13.096 -7.182 28.543 1.00 82.31 174 LYS A C 1
ATOM 1470 O O . LYS A 1 174 ? -13.483 -7.462 29.674 1.00 82.31 174 LYS A O 1
ATOM 1475 N N . GLU A 1 175 ? -11.846 -7.377 28.120 1.00 78.94 175 GLU A N 1
ATOM 1476 C CA . GLU A 1 175 ? -10.763 -7.876 28.981 1.00 78.94 175 GLU A CA 1
ATOM 1477 C C . GLU A 1 175 ? -10.533 -6.953 30.199 1.00 78.94 175 GLU A C 1
ATOM 1479 O O . GLU A 1 175 ? -10.279 -7.458 31.285 1.00 78.94 175 GLU A O 1
ATOM 1484 N N . ASP A 1 176 ? -10.693 -5.628 30.062 1.00 66.56 176 ASP A N 1
ATOM 1485 C CA . ASP A 1 176 ? -10.573 -4.669 31.184 1.00 66.56 176 ASP A CA 1
ATOM 1486 C C . ASP A 1 176 ? -11.851 -4.597 32.062 1.00 66.56 176 ASP A C 1
ATOM 1488 O O . ASP A 1 176 ? -11.802 -4.104 33.189 1.00 66.56 176 ASP A O 1
ATOM 1492 N N . ALA A 1 177 ? -12.999 -5.091 31.573 1.00 61.47 177 ALA A N 1
ATOM 1493 C CA . ALA A 1 177 ? -14.287 -5.064 32.280 1.00 61.47 177 ALA A CA 1
ATOM 1494 C C . ALA A 1 177 ? -14.557 -6.311 33.144 1.00 61.47 177 ALA A C 1
ATOM 1496 O O . ALA A 1 177 ? -15.489 -6.305 33.952 1.00 61.47 177 ALA A O 1
ATOM 1497 N N . GLN A 1 178 ? -13.782 -7.386 32.978 1.00 52.72 178 GLN A N 1
ATOM 1498 C CA . GLN A 1 178 ? -13.850 -8.554 33.855 1.00 52.72 178 GLN A CA 1
ATOM 1499 C C . GLN A 1 178 ? -12.943 -8.319 35.072 1.00 52.72 178 GLN A C 1
ATOM 1501 O O . GLN A 1 178 ? -11.735 -8.156 34.895 1.00 52.72 178 GLN A O 1
ATOM 1506 N N . PRO A 1 179 ? -13.489 -8.270 36.304 1.00 48.16 179 PRO A N 1
ATOM 1507 C CA . PRO A 1 179 ? -12.651 -8.179 37.490 1.00 48.16 179 PRO A CA 1
ATOM 1508 C C . PRO A 1 179 ? -11.796 -9.448 37.604 1.00 48.16 179 PRO A C 1
ATOM 1510 O O . PRO A 1 179 ? -12.283 -10.550 37.339 1.00 48.16 179 PRO A O 1
ATOM 1513 N N . ALA A 1 180 ? -10.522 -9.245 37.948 1.00 55.53 180 ALA A N 1
ATOM 1514 C CA . ALA A 1 180 ? -9.560 -10.300 38.257 1.00 55.53 180 ALA A CA 1
ATOM 1515 C C . ALA A 1 180 ? -10.004 -11.163 39.447 1.00 55.53 180 ALA A C 1
ATOM 1517 O O . ALA A 1 180 ? -10.666 -10.610 40.358 1.00 55.53 180 ALA A O 1
#

Sequence (180 aa):
MVLKRSDEIIEQFLKNIRLFWQVIFLLSVSIYGLSFLHYLNYRPAAVWLFYFKTIDLSSFALALALAIAILLYKRKYFSLRKLKMMLTILHRQNREFDETQLIKQLTGMLRSRLKGVWLMGLALIVLGIIFYWWTFTTKNMHIYFIVGLYSLVMNYPRKDLFADIPYLAHEVLKEDAQPA

pLDDT: mean 72.24, std 11.7, range [47.03, 89.69]

Secondary structure (DSSP, 8-state):
-HHHHHHHHHHHHHHHHHHHHHHHHHHHHHHHHHHHHHHHH-------HHHHHHHHHHHHHHHHHHHHHHHHHHHHHSSHHHHHHHHHHHHHH-TT--HHHHHHHHHHHHHHHHHHHHHHHHHHHHHHHHHHHHHTTSTTTHHHHHHHHHHHHTTS--HHHHHTHHHHHHHHHHHHHS--

Foldseek 3Di:
DQLVLLVVVLVVLLVVLVVVLVVVVVVLVVLVVVLVVVLVVDDDDDDDDPVLVVLVVVLVVLLVVLLVVLVVLCCVCLDPVNLLVQLLVLCVVPVPDDLNRSSVVSSVVVVVSVVVSVVSLVVLSVSLSVSCVVNVNDPPSPVSVVVSVCSSVVDSPPSVSSVCNSVSNVVSNVVVVDDD